Protein AF-A0A6P1HL85-F1 (afdb_monomer_lite)

Radius of gyration: 13.1 Å; chains: 1; bounding box: 31×24×33 Å

Structure (mmCIF, N/CA/C/O backbone):
data_AF-A0A6P1HL85-F1
#
_entry.id   AF-A0A6P1HL85-F1
#
loop_
_atom_site.group_PDB
_atom_site.id
_atom_site.type_symbol
_atom_site.label_atom_id
_atom_site.label_alt_id
_atom_site.label_comp_id
_atom_site.label_asy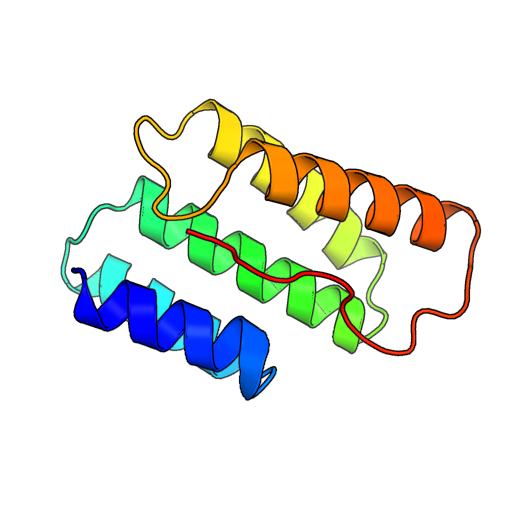m_id
_atom_site.label_entity_id
_atom_site.label_seq_id
_atom_site.pdbx_PDB_ins_code
_atom_site.Cartn_x
_atom_site.Cartn_y
_atom_site.Cartn_z
_atom_site.occupancy
_atom_site.B_iso_or_equiv
_atom_site.auth_seq_id
_atom_site.auth_comp_id
_atom_site.auth_asym_id
_atom_site.auth_atom_id
_atom_site.pdbx_PDB_model_num
ATOM 1 N N . MET A 1 1 ? 7.818 -5.804 -16.885 1.00 70.81 1 MET A N 1
ATOM 2 C CA . MET A 1 1 ? 7.448 -4.781 -15.881 1.00 70.81 1 MET A CA 1
ATOM 3 C C . MET A 1 1 ? 5.950 -4.469 -15.897 1.00 70.81 1 MET A C 1
ATOM 5 O O . MET A 1 1 ? 5.312 -4.744 -14.894 1.00 70.81 1 MET A O 1
ATOM 9 N N . VAL A 1 2 ? 5.369 -4.021 -17.021 1.00 81.12 2 VAL A N 1
ATOM 10 C CA . VAL A 1 2 ? 3.931 -3.660 -17.145 1.00 81.12 2 VAL A CA 1
ATOM 11 C C . VAL A 1 2 ? 2.972 -4.741 -16.617 1.00 81.12 2 VAL A C 1
ATOM 13 O O . VAL A 1 2 ? 2.136 -4.453 -15.770 1.00 81.12 2 VAL A O 1
ATOM 16 N N . VAL A 1 3 ? 3.160 -6.007 -17.011 1.00 89.25 3 VAL A N 1
ATOM 17 C CA . VAL A 1 3 ? 2.318 -7.130 -16.538 1.00 89.25 3 VAL A CA 1
ATOM 18 C C . VAL A 1 3 ? 2.353 -7.293 -15.011 1.00 89.25 3 VAL A C 1
ATOM 20 O O . VAL A 1 3 ? 1.322 -7.532 -14.395 1.00 89.25 3 VAL A O 1
ATOM 23 N N . LYS A 1 4 ? 3.520 -7.123 -14.372 1.00 92.88 4 LYS A N 1
ATOM 24 C CA . LYS A 1 4 ? 3.644 -7.248 -12.907 1.00 92.88 4 LYS A CA 1
ATOM 25 C C . LYS A 1 4 ? 2.916 -6.115 -12.181 1.00 92.88 4 LYS A C 1
ATOM 27 O O . LYS A 1 4 ? 2.315 -6.359 -11.142 1.00 92.88 4 LYS A O 1
ATOM 32 N N . ILE A 1 5 ? 2.949 -4.904 -12.737 1.00 95.50 5 ILE A N 1
ATOM 33 C CA . ILE A 1 5 ? 2.233 -3.747 -12.186 1.00 95.50 5 ILE A CA 1
ATOM 34 C C . ILE A 1 5 ? 0.721 -3.933 -12.302 1.00 95.50 5 ILE A C 1
ATOM 36 O O . ILE A 1 5 ? 0.017 -3.711 -11.320 1.00 95.50 5 ILE A O 1
ATOM 40 N N . GLN A 1 6 ? 0.231 -4.411 -13.449 1.00 96.50 6 GLN A N 1
ATOM 41 C CA . GLN A 1 6 ? -1.190 -4.713 -13.616 1.00 96.50 6 GLN A CA 1
ATOM 42 C C . GLN A 1 6 ? -1.644 -5.810 -12.644 1.00 96.50 6 GLN A C 1
ATOM 44 O O . GLN A 1 6 ? -2.615 -5.622 -11.917 1.00 96.50 6 GLN A O 1
ATOM 49 N N . ASN A 1 7 ? -0.886 -6.906 -12.535 1.00 97.25 7 ASN A N 1
ATOM 50 C CA . ASN A 1 7 ? -1.185 -7.975 -11.580 1.00 97.25 7 ASN A CA 1
ATOM 51 C C . ASN A 1 7 ? -1.187 -7.467 -10.130 1.00 97.25 7 ASN A C 1
ATOM 53 O O . ASN A 1 7 ? -2.050 -7.852 -9.344 1.00 97.25 7 ASN A O 1
ATOM 57 N N . TYR A 1 8 ? -0.245 -6.586 -9.777 1.00 98.12 8 TYR A N 1
ATOM 58 C CA . TYR A 1 8 ? -0.210 -5.950 -8.461 1.00 98.12 8 TYR A CA 1
ATOM 59 C C . TYR A 1 8 ? -1.471 -5.108 -8.226 1.00 98.12 8 TYR A C 1
ATOM 61 O O . TYR A 1 8 ? -2.107 -5.232 -7.181 1.00 98.12 8 TYR A O 1
ATOM 69 N N . LYS A 1 9 ? -1.864 -4.280 -9.202 1.00 97.81 9 LYS A N 1
ATOM 70 C CA . LYS A 1 9 ? -3.080 -3.457 -9.141 1.00 97.81 9 LYS A CA 1
ATOM 71 C C . LYS A 1 9 ? -4.329 -4.321 -8.978 1.00 97.81 9 LYS A C 1
ATOM 73 O O . LYS A 1 9 ? -5.164 -3.994 -8.141 1.00 97.81 9 LYS A O 1
ATOM 78 N N . ASP A 1 10 ? -4.445 -5.425 -9.708 1.00 97.94 10 ASP A N 1
ATOM 79 C CA . ASP A 1 10 ? -5.598 -6.326 -9.627 1.00 97.94 10 ASP A CA 1
ATOM 80 C C . ASP A 1 10 ? -5.661 -7.056 -8.279 1.00 97.94 10 ASP A C 1
ATOM 82 O O . ASP A 1 10 ? -6.718 -7.095 -7.640 1.00 97.94 10 ASP A O 1
ATOM 86 N N . ALA A 1 11 ? -4.526 -7.564 -7.789 1.00 98.19 11 ALA A N 1
ATOM 87 C CA . ALA A 1 11 ? -4.435 -8.167 -6.462 1.00 98.19 11 ALA A CA 1
ATOM 88 C C . ALA A 1 11 ? -4.802 -7.159 -5.354 1.00 98.19 11 ALA A C 1
ATOM 90 O O . ALA A 1 11 ? -5.568 -7.486 -4.446 1.00 98.19 11 ALA A O 1
ATOM 91 N N . PHE A 1 12 ? -4.344 -5.908 -5.468 1.00 98.25 12 PHE A N 1
ATOM 92 C CA . PHE A 1 12 ? -4.582 -4.858 -4.476 1.00 98.25 12 PHE A CA 1
ATOM 93 C C . PHE A 1 12 ? -6.013 -4.295 -4.519 1.00 98.25 12 PHE A C 1
ATOM 95 O O . PHE A 1 12 ? -6.667 -4.125 -3.488 1.00 98.25 12 PHE A O 1
ATOM 102 N N . ASN A 1 13 ? -6.518 -3.966 -5.708 1.00 97.69 13 ASN A N 1
ATOM 103 C CA . ASN A 1 13 ? -7.79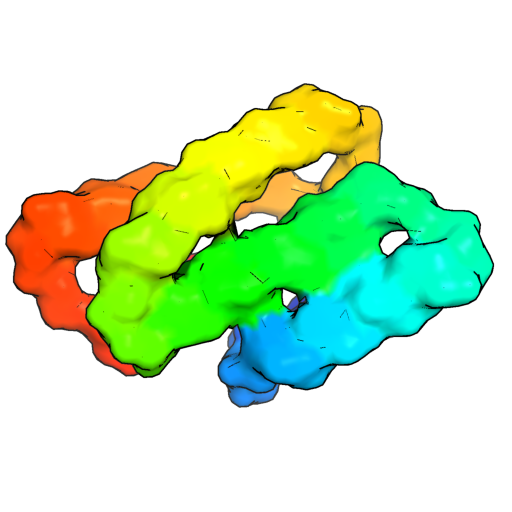3 -3.270 -5.874 1.00 97.69 13 ASN A CA 1
ATOM 104 C C . ASN A 1 13 ? -8.986 -4.217 -5.908 1.00 97.69 13 ASN A C 1
ATOM 106 O O . ASN A 1 13 ? -10.031 -3.864 -5.364 1.00 97.69 13 ASN A O 1
ATOM 110 N N . VAL A 1 14 ? -8.850 -5.362 -6.580 1.00 95.94 14 VAL A N 1
ATOM 111 C CA . VAL A 1 14 ? -9.973 -6.262 -6.871 1.00 95.94 14 VAL A CA 1
ATOM 112 C C . VAL A 1 14 ? -10.006 -7.397 -5.863 1.00 95.94 14 VAL A C 1
ATOM 114 O O . VAL A 1 14 ? -10.996 -7.552 -5.156 1.00 95.94 14 VAL A O 1
ATOM 117 N N . LYS A 1 15 ? -8.916 -8.165 -5.760 1.00 96.81 15 LYS A N 1
ATOM 118 C CA . LYS A 1 15 ? -8.876 -9.342 -4.880 1.00 96.81 15 LYS A CA 1
ATOM 119 C C . LYS A 1 15 ? -8.722 -8.982 -3.405 1.00 96.81 15 LYS A C 1
ATOM 121 O O . LYS A 1 15 ? -9.115 -9.769 -2.552 1.00 96.81 15 LYS A O 1
ATOM 126 N N . LYS A 1 16 ? -8.139 -7.811 -3.118 1.00 96.25 16 LYS A N 1
ATOM 127 C CA . LYS A 1 16 ? -7.728 -7.391 -1.768 1.00 96.25 16 LYS A CA 1
ATOM 128 C C . LYS A 1 16 ? -6.754 -8.394 -1.127 1.00 96.25 16 LYS A C 1
ATOM 130 O O . LYS A 1 16 ? -6.729 -8.550 0.090 1.00 96.25 16 LYS A O 1
ATOM 135 N N . ASP A 1 17 ? -5.936 -9.051 -1.954 1.00 97.69 17 ASP A N 1
ATOM 136 C CA . ASP A 1 17 ? -4.916 -10.008 -1.525 1.00 97.69 17 ASP A CA 1
ATOM 137 C C . ASP A 1 17 ? -3.558 -9.304 -1.402 1.00 97.69 17 ASP A C 1
ATOM 139 O O . ASP A 1 17 ? -2.756 -9.213 -2.339 1.00 97.69 17 ASP A O 1
ATOM 143 N N . TYR A 1 18 ? -3.304 -8.753 -0.217 1.00 97.75 18 TYR A N 1
ATOM 144 C CA . TYR A 1 18 ? -2.072 -8.017 0.064 1.00 97.75 18 TYR A CA 1
ATOM 145 C C . TYR A 1 18 ? -0.853 -8.932 0.230 1.00 97.75 18 TYR A C 1
ATOM 147 O O . TYR A 1 18 ? 0.283 -8.470 0.102 1.00 97.75 18 TYR A O 1
ATOM 155 N N . VAL A 1 19 ? -1.067 -10.229 0.472 1.00 96.56 19 VAL A N 1
ATOM 156 C CA . VAL A 1 19 ? 0.006 -11.227 0.518 1.00 96.56 19 VAL A CA 1
ATOM 157 C C . VAL A 1 19 ? 0.476 -11.543 -0.903 1.00 96.56 19 VAL A C 1
ATOM 159 O O . VAL A 1 19 ? 1.681 -11.527 -1.156 1.00 96.56 19 VAL A O 1
ATOM 162 N N . GLU A 1 20 ? -0.446 -11.727 -1.853 1.00 98.06 20 GLU A N 1
ATOM 163 C CA . GLU A 1 20 ? -0.132 -11.832 -3.286 1.00 98.06 20 GLU A CA 1
ATOM 164 C C . GLU A 1 20 ? 0.608 -10.578 -3.775 1.00 98.06 20 GLU A C 1
ATOM 166 O O . GLU A 1 20 ? 1.653 -10.689 -4.419 1.00 98.06 20 GLU A O 1
ATOM 171 N N . CYS A 1 21 ? 0.154 -9.382 -3.383 1.00 98.38 21 CYS A N 1
ATOM 172 C CA . CYS A 1 21 ? 0.866 -8.133 -3.674 1.00 98.38 21 CYS A CA 1
ATOM 173 C C . CYS A 1 21 ? 2.318 -8.155 -3.160 1.00 98.38 21 CYS A C 1
ATOM 175 O O . CYS A 1 21 ? 3.246 -7.761 -3.877 1.00 98.38 21 CYS A O 1
ATOM 177 N N . HIS A 1 22 ? 2.533 -8.639 -1.931 1.00 96.69 22 HIS A N 1
ATOM 178 C CA . HIS A 1 22 ? 3.870 -8.763 -1.359 1.00 96.69 22 HIS A CA 1
ATOM 179 C C . HIS A 1 22 ? 4.737 -9.742 -2.162 1.00 96.69 22 HIS A C 1
ATOM 181 O O . HIS A 1 22 ? 5.883 -9.416 -2.473 1.00 96.69 22 HIS A O 1
ATOM 187 N N . HIS A 1 23 ? 4.198 -10.896 -2.567 1.00 97.31 23 HIS A N 1
ATOM 188 C CA . HIS A 1 23 ? 4.911 -11.856 -3.415 1.00 97.31 23 HIS A CA 1
ATOM 189 C C . HIS A 1 23 ? 5.311 -11.255 -4.765 1.00 97.31 23 HIS A C 1
ATOM 191 O O . HIS A 1 23 ? 6.480 -11.341 -5.133 1.00 97.31 23 HIS A O 1
ATOM 197 N N . ILE A 1 24 ? 4.405 -10.541 -5.441 1.00 97.38 24 ILE A N 1
ATOM 198 C CA . ILE A 1 24 ? 4.712 -9.854 -6.706 1.00 97.38 24 ILE A CA 1
ATOM 199 C C . ILE A 1 24 ? 5.869 -8.863 -6.515 1.00 97.38 24 ILE A C 1
ATOM 201 O O . ILE A 1 24 ? 6.831 -8.862 -7.285 1.00 97.38 24 ILE A O 1
ATOM 205 N N . SER A 1 25 ? 5.815 -8.040 -5.464 1.00 96.31 25 SER A N 1
ATOM 206 C CA . SER A 1 25 ? 6.872 -7.063 -5.171 1.00 96.31 25 SER A CA 1
ATOM 207 C C . SER A 1 25 ? 8.211 -7.717 -4.791 1.00 96.31 25 SER A C 1
ATOM 209 O O . SER A 1 25 ? 9.276 -7.225 -5.167 1.00 96.31 25 SER A O 1
ATOM 211 N N . ARG A 1 26 ? 8.183 -8.866 -4.105 1.00 94.56 26 ARG A N 1
ATOM 212 C CA . ARG A 1 26 ? 9.376 -9.663 -3.795 1.00 94.56 26 ARG A CA 1
ATOM 213 C C . ARG A 1 26 ? 9.988 -10.253 -5.060 1.00 94.56 26 ARG A C 1
ATOM 215 O O . ARG A 1 26 ? 11.201 -10.174 -5.234 1.00 94.56 26 ARG A O 1
ATOM 222 N N . ASP A 1 27 ? 9.170 -10.784 -5.959 1.00 95.38 27 ASP A N 1
ATOM 223 C CA . ASP A 1 27 ? 9.635 -11.322 -7.235 1.00 95.38 27 ASP A CA 1
ATOM 224 C C . ASP A 1 27 ? 10.238 -10.228 -8.115 1.00 95.38 27 ASP A C 1
ATOM 226 O O . ASP A 1 27 ? 11.201 -10.478 -8.837 1.00 95.38 27 ASP A O 1
ATOM 230 N N . MET A 1 28 ? 9.718 -8.999 -8.059 1.00 94.69 28 MET A N 1
ATOM 231 C CA . MET A 1 28 ? 10.364 -7.850 -8.703 1.00 94.69 28 MET A CA 1
ATOM 232 C C . MET A 1 28 ? 11.781 -7.621 -8.155 1.00 94.69 28 MET A C 1
ATOM 234 O O . MET A 1 28 ? 12.722 -7.503 -8.938 1.00 94.69 28 MET A O 1
ATOM 238 N N . LEU A 1 29 ? 11.958 -7.638 -6.827 1.00 91.56 29 LEU A N 1
ATOM 239 C CA . LEU A 1 29 ? 13.280 -7.487 -6.203 1.00 91.56 29 LEU A CA 1
ATOM 240 C C . LEU A 1 29 ? 14.254 -8.598 -6.605 1.00 91.56 29 LEU A C 1
ATOM 242 O O . LEU A 1 29 ? 15.402 -8.307 -6.933 1.00 91.56 29 LEU A O 1
ATOM 246 N N . LEU A 1 30 ? 13.805 -9.855 -6.584 1.00 92.19 30 LEU A N 1
ATOM 247 C CA . LEU A 1 30 ? 14.649 -11.012 -6.901 1.00 92.19 30 LEU A CA 1
ATOM 248 C C . LEU A 1 30 ? 15.095 -11.035 -8.367 1.00 92.19 30 LEU A C 1
ATOM 250 O O . LEU A 1 30 ? 16.193 -11.496 -8.659 1.00 92.19 30 LEU A O 1
ATOM 254 N N . ASN A 1 31 ? 14.270 -10.511 -9.274 1.00 91.44 31 ASN A N 1
ATOM 255 C CA . ASN A 1 31 ? 14.573 -10.463 -10.705 1.00 91.44 31 ASN A CA 1
ATOM 256 C C . ASN A 1 31 ? 15.377 -9.221 -11.126 1.00 91.44 31 ASN A C 1
ATOM 258 O O . ASN A 1 31 ? 15.606 -9.026 -12.316 1.00 91.44 31 ASN A O 1
ATOM 262 N N . GLY A 1 32 ? 15.791 -8.372 -10.179 1.00 84.88 32 GLY A N 1
ATOM 263 C CA . GLY A 1 32 ? 16.540 -7.153 -10.488 1.00 84.88 32 GLY A CA 1
ATOM 264 C C . GLY A 1 32 ? 15.717 -6.078 -11.207 1.00 84.88 32 GLY A C 1
ATOM 265 O O . GLY A 1 32 ? 16.300 -5.205 -11.847 1.00 84.88 32 GLY A O 1
ATOM 266 N N . ASP A 1 33 ? 14.381 -6.115 -11.098 1.00 85.12 33 ASP A N 1
ATOM 267 C CA . ASP A 1 33 ? 13.529 -4.999 -11.525 1.00 85.12 33 ASP A CA 1
ATOM 268 C C . ASP A 1 33 ? 13.849 -3.740 -10.679 1.00 85.12 33 ASP A C 1
ATOM 270 O O . ASP A 1 33 ? 14.622 -3.793 -9.718 1.00 85.12 33 ASP A O 1
ATOM 274 N N . ASN A 1 34 ? 13.237 -2.591 -11.001 1.00 91.00 34 ASN A N 1
ATOM 275 C CA . ASN A 1 34 ? 13.425 -1.339 -10.256 1.00 91.00 34 ASN A CA 1
ATOM 276 C C . ASN A 1 34 ? 13.238 -1.556 -8.736 1.00 91.00 34 ASN A C 1
ATOM 278 O O . ASN A 1 34 ? 12.117 -1.702 -8.239 1.00 91.00 34 ASN A O 1
ATOM 282 N N . GLN A 1 35 ? 14.355 -1.579 -7.999 1.00 92.62 35 GLN A N 1
ATOM 283 C CA . GLN A 1 35 ? 14.369 -1.953 -6.585 1.00 92.62 35 GLN A CA 1
ATOM 284 C C . GLN A 1 35 ? 13.635 -0.944 -5.707 1.00 92.62 35 GLN A C 1
ATOM 286 O O . GLN A 1 35 ? 13.027 -1.339 -4.710 1.00 92.62 35 GLN A O 1
ATOM 291 N N . ALA A 1 36 ? 13.712 0.345 -6.046 1.00 94.62 36 ALA A N 1
ATOM 292 C CA . ALA A 1 36 ? 13.021 1.395 -5.312 1.00 94.62 36 ALA A CA 1
ATOM 293 C C . ALA A 1 36 ? 11.509 1.191 -5.438 1.00 94.62 36 ALA A C 1
ATOM 295 O O . ALA A 1 36 ? 10.829 1.041 -4.425 1.00 94.62 36 ALA A O 1
ATOM 296 N N . LEU A 1 37 ? 11.015 1.020 -6.669 1.00 95.50 37 LEU A N 1
ATOM 297 C CA . LEU A 1 37 ? 9.608 0.727 -6.935 1.00 95.50 37 LEU A CA 1
ATOM 298 C C . LEU A 1 37 ? 9.146 -0.541 -6.207 1.00 95.50 37 LEU A C 1
ATOM 300 O O . LEU A 1 37 ? 8.132 -0.525 -5.514 1.00 95.50 37 LEU A O 1
ATOM 304 N N . ALA A 1 38 ? 9.903 -1.631 -6.311 1.00 95.62 38 ALA A N 1
ATOM 305 C CA . ALA A 1 38 ? 9.537 -2.891 -5.680 1.00 95.62 38 ALA A CA 1
ATOM 306 C C . ALA A 1 38 ? 9.486 -2.785 -4.140 1.00 95.62 38 ALA A C 1
ATOM 308 O O . ALA A 1 38 ? 8.557 -3.299 -3.518 1.00 95.62 38 ALA A O 1
ATOM 309 N N . LYS A 1 39 ? 10.416 -2.050 -3.510 1.00 96.19 39 LYS A N 1
ATOM 310 C CA . LYS A 1 39 ? 10.379 -1.754 -2.062 1.00 96.19 39 LYS A CA 1
ATOM 311 C C . LYS A 1 39 ? 9.185 -0.878 -1.673 1.00 96.19 39 LYS A C 1
ATOM 313 O O . LYS A 1 39 ? 8.630 -1.080 -0.588 1.00 96.19 39 LYS A O 1
ATOM 318 N N . THR A 1 40 ? 8.805 0.076 -2.519 1.00 97.44 40 THR A N 1
ATOM 319 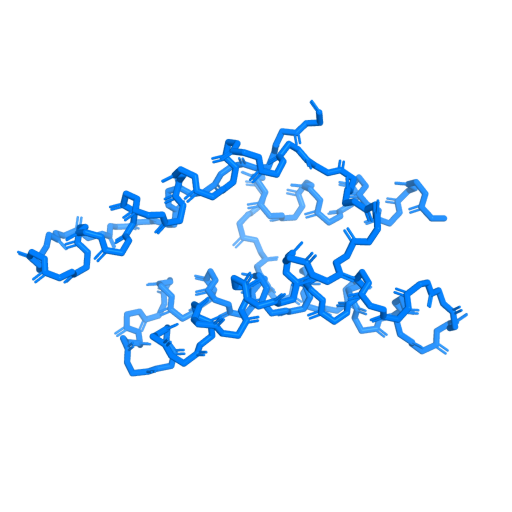C CA . THR A 1 40 ? 7.636 0.942 -2.307 1.00 97.44 40 THR A CA 1
ATOM 320 C C . THR A 1 40 ? 6.346 0.128 -2.371 1.00 97.44 40 THR A C 1
ATOM 322 O O . THR A 1 40 ? 5.550 0.167 -1.435 1.00 97.44 40 THR A O 1
ATOM 325 N N . LEU A 1 41 ? 6.178 -0.710 -3.400 1.00 97.50 41 LEU A N 1
ATOM 326 C CA . LEU A 1 41 ? 5.031 -1.617 -3.540 1.00 97.50 41 LEU A CA 1
ATOM 327 C C . LEU A 1 41 ? 4.955 -2.638 -2.388 1.00 97.50 41 LEU A C 1
ATOM 329 O O . LEU A 1 41 ? 3.889 -2.868 -1.817 1.00 97.50 41 LEU A O 1
ATOM 333 N N . ALA A 1 42 ? 6.089 -3.196 -1.960 1.00 97.69 42 ALA A N 1
ATOM 334 C CA . ALA A 1 42 ? 6.136 -4.087 -0.798 1.00 97.69 42 ALA A CA 1
ATOM 335 C C . ALA A 1 42 ? 5.674 -3.390 0.493 1.00 97.69 42 ALA A C 1
ATOM 337 O O . ALA A 1 42 ? 5.008 -3.995 1.332 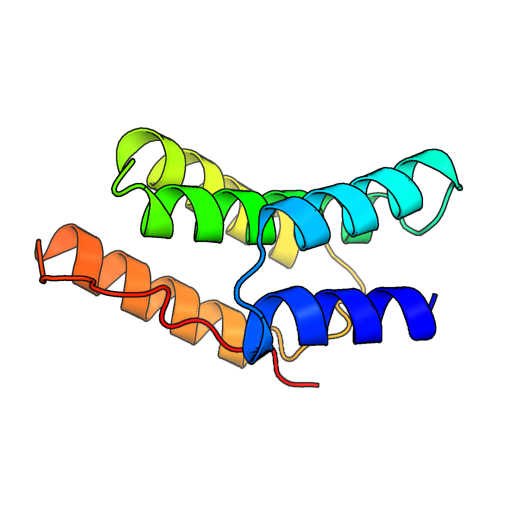1.00 97.69 42 ALA A O 1
ATOM 338 N N . THR A 1 43 ? 6.028 -2.113 0.665 1.00 98.25 43 THR A N 1
ATOM 339 C CA . THR A 1 43 ? 5.648 -1.326 1.846 1.00 98.25 43 THR A CA 1
ATOM 340 C C . THR A 1 43 ? 4.169 -0.944 1.798 1.00 98.25 43 THR A C 1
ATOM 342 O O . THR A 1 43 ? 3.492 -1.041 2.818 1.00 98.25 43 THR A O 1
ATOM 345 N N . LEU A 1 44 ? 3.650 -0.584 0.621 1.00 98.38 44 LEU A N 1
ATOM 346 C CA . LEU A 1 44 ? 2.236 -0.276 0.397 1.00 98.38 44 LEU A CA 1
ATOM 347 C C . LEU A 1 44 ? 1.326 -1.478 0.699 1.00 98.38 44 LEU A C 1
ATOM 349 O O . LEU A 1 44 ? 0.367 -1.348 1.457 1.00 98.38 44 LEU A O 1
ATOM 353 N N . SER A 1 45 ? 1.639 -2.655 0.154 1.00 98.31 45 SER A N 1
ATOM 354 C CA . SER A 1 45 ? 0.888 -3.887 0.442 1.00 98.31 45 SER A CA 1
ATOM 355 C C . SER A 1 45 ? 0.980 -4.291 1.914 1.00 98.31 45 SER A C 1
ATOM 357 O O . SER A 1 45 ? -0.036 -4.603 2.531 1.00 98.31 45 SER A O 1
ATOM 359 N N . ALA A 1 46 ? 2.165 -4.197 2.524 1.00 98.19 46 ALA A N 1
ATOM 360 C CA . ALA A 1 46 ? 2.321 -4.454 3.952 1.00 98.19 46 ALA A CA 1
ATOM 361 C C . ALA A 1 46 ? 1.507 -3.478 4.819 1.00 98.19 46 ALA A C 1
ATOM 363 O O . ALA A 1 46 ? 0.962 -3.892 5.840 1.00 98.19 46 ALA A O 1
ATOM 364 N N . LEU A 1 47 ? 1.417 -2.201 4.429 1.00 98.31 47 LEU A N 1
ATOM 365 C CA . LEU A 1 47 ? 0.609 -1.192 5.116 1.00 98.31 47 LEU A CA 1
ATOM 366 C C . LEU A 1 47 ? -0.875 -1.550 5.054 1.00 98.31 47 LEU A C 1
ATOM 368 O O . LEU A 1 47 ? -1.526 -1.585 6.097 1.00 98.31 47 LEU A O 1
ATOM 372 N N . ALA A 1 48 ? -1.385 -1.867 3.862 1.00 97.88 48 ALA A N 1
ATOM 373 C CA . ALA A 1 48 ? -2.764 -2.306 3.666 1.00 97.88 48 ALA A CA 1
ATOM 374 C C . ALA A 1 48 ? -3.086 -3.555 4.506 1.00 97.88 48 ALA A C 1
ATOM 376 O O . ALA A 1 48 ? -4.124 -3.624 5.160 1.00 97.88 48 ALA A O 1
ATOM 377 N N . GLU A 1 49 ? -2.148 -4.496 4.591 1.00 97.31 49 GLU A N 1
ATOM 378 C CA . GLU A 1 49 ? -2.288 -5.688 5.422 1.00 97.31 49 GLU A CA 1
ATOM 379 C C . GLU A 1 49 ? -2.330 -5.376 6.929 1.00 97.31 49 GLU A C 1
ATOM 381 O O . GLU A 1 49 ? -3.059 -6.031 7.675 1.00 97.31 49 GLU A O 1
ATOM 386 N N . GLN A 1 50 ? -1.584 -4.371 7.412 1.00 96.81 50 GLN A N 1
ATOM 387 C CA . GLN A 1 50 ? -1.703 -3.944 8.814 1.00 96.81 50 GLN A CA 1
ATOM 388 C C . GLN A 1 50 ? -3.084 -3.361 9.109 1.00 96.81 50 GLN A C 1
ATOM 390 O O . GLN A 1 50 ? -3.615 -3.620 10.185 1.00 96.81 50 GLN A O 1
ATOM 395 N N . VAL A 1 51 ? -3.660 -2.607 8.169 1.00 96.12 51 VAL A N 1
ATOM 396 C CA . VAL A 1 51 ? -5.017 -2.055 8.299 1.00 96.12 51 VAL A CA 1
ATOM 397 C C . VAL A 1 51 ? -6.038 -3.186 8.348 1.00 96.12 51 VAL A C 1
ATOM 399 O O . VAL A 1 51 ? -6.849 -3.228 9.263 1.00 96.12 51 VAL A O 1
ATOM 402 N N . ASN A 1 52 ? -5.931 -4.153 7.432 1.00 94.25 52 ASN A N 1
ATOM 403 C CA . ASN A 1 52 ? -6.809 -5.325 7.368 1.00 94.25 52 ASN A CA 1
ATOM 404 C C . ASN A 1 52 ? -6.771 -6.186 8.647 1.00 94.25 52 ASN A C 1
ATOM 406 O O . ASN A 1 52 ? -7.738 -6.858 8.985 1.00 94.25 52 ASN A O 1
ATOM 410 N N . LYS A 1 53 ? -5.641 -6.172 9.362 1.00 94.12 53 LYS A N 1
ATOM 411 C CA . LYS A 1 53 ? -5.432 -6.902 10.623 1.00 94.12 53 LYS A CA 1
ATOM 412 C C . LYS A 1 53 ? -5.602 -6.040 11.876 1.00 94.12 53 LYS A C 1
ATOM 414 O O . LYS A 1 53 ? -5.269 -6.512 12.962 1.00 94.12 53 LYS A O 1
ATOM 419 N N . GLU A 1 54 ? -6.016 -4.784 11.728 1.00 94.38 54 GLU A N 1
ATOM 420 C CA . GLU A 1 54 ? -6.159 -3.805 12.816 1.00 94.38 54 GLU A CA 1
ATOM 421 C C . GLU A 1 54 ? -4.877 -3.593 13.653 1.00 94.38 54 GLU A C 1
ATOM 423 O O . GLU A 1 54 ? -4.889 -3.311 14.853 1.00 94.38 54 GLU A O 1
ATOM 428 N N . ARG A 1 55 ? -3.707 -3.729 13.019 1.00 95.56 55 ARG A N 1
ATOM 429 C CA . ARG A 1 55 ? -2.392 -3.622 13.668 1.00 95.56 55 ARG A CA 1
ATOM 430 C C . ARG A 1 55 ? -1.829 -2.211 13.553 1.00 95.56 55 ARG A C 1
ATOM 432 O O . ARG A 1 55 ? -0.891 -1.940 12.800 1.00 95.56 55 ARG A O 1
ATOM 439 N N . TRP A 1 56 ? -2.359 -1.302 14.364 1.00 94.56 56 TRP A N 1
ATOM 440 C CA . TRP A 1 56 ? -2.079 0.133 14.239 1.00 94.56 56 TRP A CA 1
ATOM 441 C C . TRP A 1 56 ? -0.616 0.521 14.471 1.00 94.56 56 TRP A C 1
ATOM 443 O O . TRP A 1 56 ? -0.095 1.385 13.774 1.00 94.56 56 TRP A O 1
ATOM 453 N N . SER A 1 57 ? 0.100 -0.127 15.394 1.00 94.50 57 SER A N 1
ATOM 454 C CA . SER A 1 57 ? 1.534 0.156 15.592 1.00 94.50 57 SER A CA 1
ATOM 455 C C . SER A 1 57 ? 2.354 -0.141 14.325 1.00 94.50 57 SER A C 1
ATOM 457 O O . SER A 1 57 ? 3.173 0.678 13.898 1.00 94.50 57 SER A O 1
ATOM 459 N N . GLY A 1 58 ? 2.075 -1.278 13.677 1.00 96.25 58 GLY A N 1
ATOM 460 C CA . GLY A 1 58 ? 2.692 -1.654 12.407 1.00 96.25 58 GLY A CA 1
ATOM 461 C C . GLY A 1 58 ? 2.319 -0.688 11.284 1.00 96.25 58 GLY A C 1
ATOM 462 O O . GLY A 1 58 ? 3.199 -0.251 10.542 1.00 96.25 58 GLY A O 1
ATOM 463 N N . TYR A 1 59 ? 1.041 -0.306 11.207 1.00 97.25 59 TYR A N 1
ATOM 464 C CA . TYR A 1 59 ? 0.544 0.684 10.252 1.00 97.25 59 TYR A CA 1
ATOM 465 C C . TYR A 1 59 ? 1.333 1.999 10.325 1.00 97.25 59 TYR A C 1
ATOM 467 O O . TYR A 1 59 ? 1.916 2.405 9.325 1.00 97.25 59 TYR A O 1
ATOM 475 N N . HIS A 1 60 ? 1.442 2.628 11.503 1.00 97.00 60 HIS A N 1
ATOM 476 C CA . HIS A 1 60 ? 2.083 3.946 11.632 1.00 97.00 60 HIS A CA 1
ATOM 477 C C . HIS A 1 60 ? 3.560 3.931 11.213 1.00 97.00 60 HIS A C 1
ATOM 479 O O . HIS A 1 60 ? 4.061 4.898 10.634 1.00 97.00 60 HIS A O 1
ATOM 485 N N . LYS A 1 61 ? 4.273 2.830 11.490 1.00 97.50 61 LYS A N 1
ATOM 486 C CA . LYS A 1 61 ? 5.660 2.650 11.045 1.00 97.50 61 LYS A CA 1
ATOM 487 C C . LYS A 1 61 ? 5.747 2.582 9.519 1.00 97.50 61 LYS A C 1
ATOM 489 O O . LYS A 1 61 ? 6.616 3.219 8.927 1.00 97.50 61 LYS A O 1
ATOM 494 N N . LEU A 1 62 ? 4.870 1.800 8.892 1.00 98.31 62 LEU A N 1
ATOM 495 C CA . LEU A 1 62 ? 4.855 1.625 7.440 1.00 98.31 62 LEU A CA 1
ATOM 496 C C . LEU A 1 62 ? 4.361 2.876 6.716 1.00 98.31 62 LEU A C 1
ATOM 498 O O . LEU A 1 62 ? 4.903 3.193 5.667 1.00 98.31 62 LEU A O 1
ATOM 502 N N . TYR A 1 63 ? 3.413 3.616 7.292 1.00 98.19 63 TYR A N 1
ATOM 503 C CA . TYR A 1 63 ? 2.899 4.874 6.750 1.00 98.19 63 TYR A CA 1
ATOM 504 C C . TYR A 1 63 ? 4.017 5.898 6.552 1.00 98.19 63 TYR A C 1
ATOM 506 O O . TYR A 1 63 ? 4.233 6.372 5.440 1.00 98.19 63 TYR A O 1
ATOM 514 N N . LYS A 1 64 ? 4.801 6.170 7.605 1.00 97.25 64 LYS A N 1
ATOM 515 C CA . LYS A 1 64 ? 5.939 7.102 7.525 1.00 97.25 64 LYS A CA 1
ATOM 516 C C . LYS A 1 64 ? 6.946 6.670 6.460 1.00 97.25 64 LYS A C 1
ATOM 518 O O . LYS A 1 64 ? 7.313 7.465 5.601 1.00 97.25 64 LYS A O 1
ATOM 523 N N . LYS A 1 65 ? 7.313 5.385 6.477 1.00 98.00 65 LYS A N 1
ATOM 524 C CA . LYS A 1 65 ? 8.247 4.803 5.511 1.00 98.00 65 LYS A CA 1
ATOM 525 C C . LYS A 1 65 ? 7.735 4.909 4.071 1.00 98.00 65 LYS A C 1
ATOM 527 O O . LYS A 1 65 ? 8.510 5.222 3.176 1.00 98.00 65 LYS A O 1
ATOM 532 N N . LEU A 1 66 ? 6.450 4.646 3.840 1.00 98.00 66 LEU A N 1
ATOM 533 C CA . LEU A 1 66 ? 5.848 4.723 2.512 1.00 98.00 66 LEU A CA 1
ATOM 534 C C . LEU A 1 66 ? 5.871 6.159 1.982 1.00 98.00 66 LEU A C 1
ATOM 536 O O . LEU A 1 66 ? 6.212 6.373 0.824 1.00 98.00 66 LEU A O 1
ATOM 540 N N . LEU A 1 67 ? 5.559 7.148 2.825 1.00 97.00 67 LEU A N 1
ATOM 541 C CA . LEU A 1 67 ? 5.598 8.555 2.424 1.00 97.00 67 LEU A CA 1
ATOM 542 C C . LEU A 1 67 ? 7.002 9.029 2.039 1.00 97.00 67 LEU A C 1
ATOM 544 O O . LEU A 1 67 ? 7.119 9.828 1.110 1.00 97.00 67 LEU A O 1
ATOM 548 N N . GLU A 1 68 ? 8.035 8.562 2.743 1.00 96.62 68 GLU A N 1
ATOM 549 C CA . GLU A 1 68 ? 9.443 8.806 2.399 1.00 96.62 68 GLU A CA 1
ATOM 550 C C . GLU A 1 68 ? 9.788 8.154 1.057 1.00 96.62 68 GLU A C 1
ATOM 552 O O . GLU A 1 68 ? 10.173 8.845 0.121 1.00 96.62 68 GLU A O 1
ATOM 557 N N . GLN A 1 69 ? 9.516 6.855 0.910 1.00 96.19 69 GLN A N 1
ATOM 558 C CA . GLN A 1 69 ? 9.784 6.116 -0.327 1.00 96.19 69 GLN A CA 1
ATOM 559 C C . GLN A 1 69 ? 9.093 6.709 -1.554 1.00 96.19 69 GLN A C 1
ATOM 561 O O . GLN A 1 69 ? 9.664 6.703 -2.636 1.00 96.19 69 GLN A O 1
ATOM 566 N N . LEU A 1 70 ? 7.868 7.211 -1.397 1.00 95.62 70 LEU A N 1
ATOM 567 C CA . LEU A 1 70 ? 7.150 7.881 -2.472 1.00 95.62 70 LEU A CA 1
ATOM 568 C C . LEU A 1 70 ? 7.854 9.182 -2.890 1.00 95.62 70 LEU A C 1
ATOM 570 O O . LEU A 1 70 ? 7.862 9.495 -4.071 1.00 95.62 70 LEU A O 1
ATOM 574 N N . LYS A 1 71 ? 8.435 9.958 -1.963 1.00 92.25 71 LYS A N 1
ATOM 575 C CA . LYS A 1 71 ? 9.142 11.208 -2.315 1.00 92.25 71 LYS A CA 1
ATOM 576 C C . LYS A 1 71 ? 10.398 10.952 -3.145 1.00 92.25 71 LYS A C 1
ATOM 578 O O . LYS A 1 71 ? 10.686 11.737 -4.035 1.00 92.25 71 LYS A O 1
ATOM 583 N N . ASP A 1 72 ? 11.096 9.863 -2.848 1.00 89.19 72 ASP A N 1
ATOM 584 C CA . ASP A 1 72 ? 12.386 9.534 -3.462 1.00 89.19 72 ASP A CA 1
ATOM 585 C C . ASP A 1 72 ? 12.246 8.705 -4.751 1.00 89.19 72 ASP A C 1
ATOM 587 O O . ASP A 1 72 ? 13.244 8.254 -5.313 1.00 89.19 72 ASP A O 1
ATOM 591 N N . LEU A 1 73 ? 11.016 8.430 -5.198 1.00 91.12 73 LEU A N 1
ATOM 592 C CA . LEU A 1 73 ? 10.766 7.580 -6.352 1.00 91.12 73 LEU A CA 1
ATOM 593 C C . LEU A 1 73 ? 10.559 8.423 -7.613 1.00 91.12 73 LEU A C 1
ATOM 595 O O . LEU A 1 73 ? 9.514 9.044 -7.774 1.00 91.12 73 LEU A O 1
ATOM 599 N N . ASP A 1 74 ? 11.524 8.363 -8.534 1.00 84.69 74 ASP A N 1
ATOM 600 C CA . ASP A 1 74 ? 11.506 9.127 -9.794 1.00 84.69 74 ASP A CA 1
ATOM 601 C C . ASP A 1 74 ? 10.274 8.850 -10.668 1.00 84.69 74 ASP A C 1
ATOM 603 O O . ASP A 1 74 ? 9.814 9.708 -11.418 1.00 84.69 74 ASP A O 1
ATOM 607 N N . SER A 1 75 ? 9.752 7.622 -10.612 1.00 87.38 75 SER A N 1
ATOM 608 C CA . SER A 1 75 ? 8.575 7.213 -11.370 1.00 87.38 75 SER A CA 1
ATOM 609 C C . SER A 1 75 ? 7.795 6.149 -10.607 1.00 87.38 75 SER A C 1
ATOM 611 O O . SER A 1 75 ? 8.301 5.058 -10.317 1.00 87.38 75 SER A O 1
ATOM 613 N N . PHE A 1 76 ? 6.546 6.477 -10.286 1.00 92.69 76 PHE A N 1
ATOM 614 C CA . PHE A 1 76 ? 5.570 5.564 -9.708 1.00 92.69 76 PHE A CA 1
ATOM 615 C C . PHE A 1 76 ? 4.493 5.270 -10.760 1.00 92.69 76 PHE A C 1
ATOM 617 O O . PHE A 1 76 ? 4.018 6.203 -11.399 1.00 92.69 76 PHE A O 1
ATOM 624 N N . PRO A 1 77 ? 4.099 4.002 -10.977 1.00 93.94 77 PRO A N 1
ATOM 625 C CA . PRO A 1 77 ? 3.173 3.645 -12.051 1.00 93.94 77 PRO A CA 1
ATOM 626 C C . PRO A 1 77 ? 1.699 3.933 -11.722 1.00 93.94 77 PRO A C 1
ATOM 628 O O . PRO A 1 77 ? 0.820 3.479 -12.447 1.00 93.94 77 PRO A O 1
ATOM 631 N N . PHE A 1 78 ? 1.429 4.608 -10.607 1.00 96.06 78 PHE A N 1
ATOM 632 C CA . PHE A 1 78 ? 0.089 4.964 -10.166 1.00 96.06 78 PHE A CA 1
ATOM 633 C C . PHE A 1 78 ? 0.044 6.450 -9.827 1.00 96.06 78 PHE A C 1
ATOM 635 O O . PHE A 1 78 ? 1.080 7.033 -9.495 1.00 96.06 78 PHE A O 1
ATOM 642 N N . ASP A 1 79 ? -1.155 7.024 -9.836 1.00 96.25 79 ASP A N 1
ATOM 643 C CA . ASP A 1 79 ? -1.393 8.402 -9.419 1.00 96.25 79 ASP A CA 1
ATOM 644 C C . ASP A 1 79 ? -0.913 8.608 -7.973 1.00 96.25 79 ASP A C 1
ATOM 646 O O . ASP A 1 79 ? -1.466 8.084 -6.998 1.00 96.25 79 ASP A O 1
ATOM 650 N N . GLN A 1 80 ? 0.195 9.333 -7.851 1.00 94.56 80 GLN A N 1
ATOM 651 C CA . GLN A 1 80 ? 0.882 9.527 -6.590 1.00 94.56 80 GLN A CA 1
ATOM 652 C C . GLN A 1 80 ? 0.178 10.556 -5.703 1.00 94.56 80 GLN A C 1
ATOM 654 O O . GLN A 1 80 ? 0.238 10.429 -4.477 1.00 94.56 80 GLN A O 1
ATOM 659 N N . GLU A 1 81 ? -0.454 11.569 -6.294 1.00 94.12 81 GLU A N 1
ATOM 660 C CA . GLU A 1 81 ? -1.172 12.603 -5.548 1.00 94.12 81 GLU A CA 1
ATOM 661 C C . GLU A 1 81 ? -2.440 12.000 -4.945 1.00 94.12 81 GLU A C 1
ATOM 663 O O . GLU A 1 81 ? -2.604 12.035 -3.724 1.00 94.12 81 GLU A O 1
ATOM 668 N N . ASP A 1 82 ? -3.230 11.294 -5.757 1.00 97.00 82 ASP A N 1
ATOM 669 C CA . ASP A 1 82 ? -4.424 10.571 -5.307 1.00 97.00 82 ASP A CA 1
ATOM 670 C C . ASP A 1 82 ? -4.086 9.530 -4.226 1.00 97.00 82 ASP A C 1
ATOM 672 O O . ASP A 1 82 ? -4.788 9.411 -3.219 1.00 97.00 82 ASP A O 1
ATOM 676 N N . LEU A 1 83 ? -2.974 8.796 -4.366 1.00 97.44 83 LEU A N 1
ATOM 677 C CA . LEU A 1 83 ? -2.536 7.862 -3.324 1.00 97.44 83 LEU A CA 1
ATOM 678 C C . LEU A 1 83 ? -2.167 8.585 -2.018 1.00 97.44 83 LEU A C 1
ATOM 680 O O . LEU A 1 83 ? -2.480 8.086 -0.935 1.00 97.44 83 LEU A O 1
ATOM 684 N N . ARG A 1 84 ? -1.489 9.738 -2.086 1.00 96.25 84 ARG A N 1
ATOM 685 C CA . ARG A 1 84 ? -1.117 10.518 -0.893 1.00 96.25 84 ARG A CA 1
ATOM 686 C C . ARG A 1 84 ? -2.348 11.059 -0.171 1.00 96.25 84 ARG A C 1
ATOM 688 O O . ARG A 1 84 ? -2.372 11.010 1.059 1.00 96.25 84 ARG A O 1
ATOM 695 N N . GLU A 1 85 ? -3.355 11.519 -0.907 1.00 97.56 85 GLU A N 1
ATOM 696 C CA . GLU A 1 85 ? -4.634 11.962 -0.343 1.00 97.56 85 GLU A CA 1
ATOM 697 C C . GLU A 1 85 ? -5.350 10.810 0.368 1.00 97.56 85 GLU A C 1
ATOM 699 O O . GLU A 1 85 ? -5.641 10.909 1.560 1.00 97.56 85 GLU A O 1
ATOM 704 N N . GLN A 1 86 ? -5.506 9.662 -0.300 1.00 98.12 86 GLN A N 1
ATOM 705 C CA . GLN A 1 86 ? -6.125 8.471 0.295 1.00 98.12 86 GLN A CA 1
ATOM 706 C C . GLN A 1 86 ? -5.395 7.986 1.560 1.00 98.12 86 GLN A C 1
ATOM 708 O O . GLN A 1 86 ? -6.028 7.573 2.535 1.00 98.12 86 GLN A O 1
ATOM 713 N N . LEU A 1 87 ? -4.057 8.031 1.564 1.00 97.75 87 LEU A N 1
ATOM 714 C CA . LEU A 1 87 ? -3.240 7.686 2.730 1.00 97.75 87 LEU A CA 1
ATOM 715 C C . LEU A 1 87 ? -3.446 8.677 3.884 1.00 97.75 87 LEU A C 1
ATOM 717 O O . LEU A 1 87 ? -3.539 8.251 5.035 1.00 97.75 87 LEU A O 1
ATOM 721 N N . SER A 1 88 ? -3.523 9.975 3.587 1.00 97.62 88 SER A N 1
ATOM 722 C CA . SER A 1 88 ? -3.793 11.016 4.582 1.00 97.62 88 SER A CA 1
ATOM 72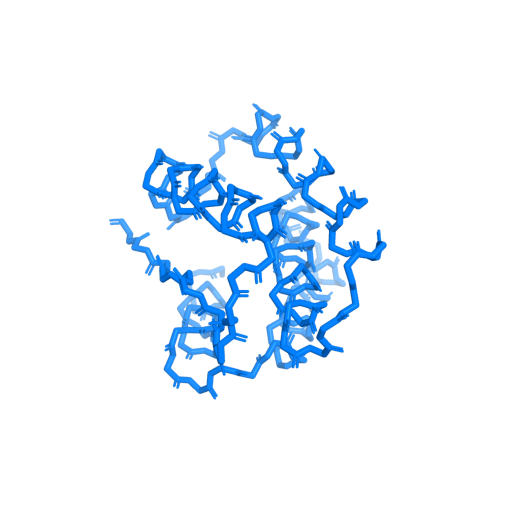3 C C . SER A 1 88 ? -5.178 10.842 5.207 1.00 97.62 88 SER A C 1
ATOM 725 O O . SER A 1 88 ? -5.304 10.841 6.433 1.00 97.62 88 SER A O 1
ATOM 727 N N . ASP A 1 89 ? -6.203 10.617 4.387 1.00 97.44 89 ASP A N 1
ATOM 728 C CA . ASP A 1 89 ? -7.573 10.390 4.851 1.00 97.44 89 ASP A CA 1
ATOM 729 C C . ASP A 1 89 ? -7.670 9.150 5.742 1.00 97.44 89 ASP A C 1
ATOM 731 O O . ASP A 1 89 ? -8.275 9.190 6.815 1.00 97.44 89 ASP A O 1
ATOM 735 N N . LEU A 1 90 ? -7.033 8.048 5.339 1.00 96.81 90 LEU A N 1
ATOM 736 C CA . LEU A 1 90 ? -6.960 6.835 6.151 1.00 96.81 90 LEU A CA 1
ATOM 737 C C . LEU A 1 90 ? -6.273 7.089 7.501 1.00 96.81 90 LEU A C 1
ATOM 739 O O . LEU A 1 90 ? -6.770 6.645 8.537 1.00 96.81 90 LEU A O 1
ATOM 743 N N . ASP A 1 91 ? -5.152 7.811 7.511 1.00 97.06 91 ASP A N 1
ATOM 744 C CA . ASP A 1 91 ? -4.429 8.148 8.740 1.00 97.06 91 ASP A CA 1
ATOM 745 C C . ASP A 1 91 ? -5.287 8.992 9.696 1.00 97.06 91 ASP A C 1
ATOM 747 O O . ASP A 1 91 ? -5.290 8.745 10.905 1.00 97.06 91 ASP A O 1
ATOM 751 N N . GLN A 1 92 ? -6.077 9.934 9.169 1.00 96.56 92 GLN A N 1
ATOM 752 C CA . GLN A 1 92 ? -7.030 10.708 9.971 1.00 96.5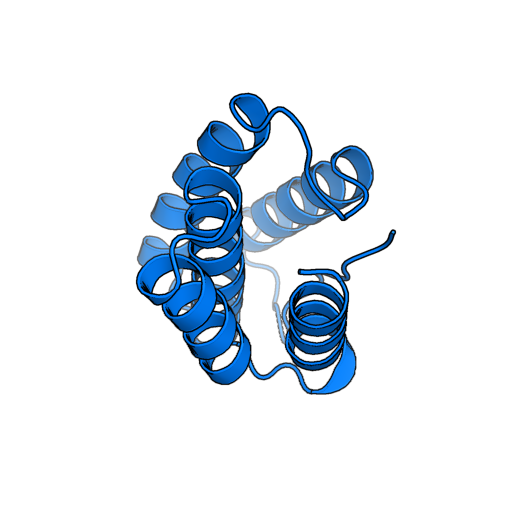6 92 GLN A CA 1
ATOM 753 C C . GLN A 1 92 ? -8.122 9.823 10.576 1.00 96.56 92 GLN A C 1
ATOM 755 O O . GLN A 1 92 ? -8.357 9.903 11.783 1.00 96.56 92 GLN A O 1
ATOM 760 N N . LYS A 1 93 ? -8.723 8.924 9.789 1.00 95.50 93 LYS A N 1
ATOM 761 C CA . LYS A 1 93 ? -9.741 7.976 10.278 1.00 95.50 93 LYS A CA 1
ATOM 762 C C . LYS A 1 93 ? -9.210 7.087 11.403 1.00 95.50 93 LYS A C 1
ATOM 764 O O . LYS A 1 93 ? -9.866 6.919 12.431 1.00 95.50 93 LYS A O 1
ATOM 769 N N . ILE A 1 94 ? -7.986 6.566 11.255 1.00 94.31 94 ILE A N 1
ATOM 770 C CA . ILE A 1 94 ? -7.326 5.742 12.283 1.00 94.31 94 ILE A CA 1
ATOM 771 C C . ILE A 1 94 ? -7.109 6.547 13.569 1.00 94.31 94 ILE A C 1
ATOM 773 O O . ILE A 1 94 ? -7.399 6.059 14.663 1.00 94.31 94 ILE A O 1
ATOM 777 N N . LYS A 1 95 ? -6.638 7.796 13.464 1.00 93.44 95 LYS A N 1
ATOM 778 C CA . LYS A 1 95 ? -6.438 8.686 14.623 1.00 93.44 95 LYS A CA 1
ATOM 779 C C . LYS A 1 95 ? -7.741 9.026 15.340 1.00 93.44 95 LYS A C 1
ATOM 781 O O . LYS A 1 95 ? -7.752 9.118 16.567 1.00 93.44 95 LYS A O 1
ATOM 786 N N . GLN A 1 96 ? -8.828 9.174 14.589 1.00 94.69 96 GLN A N 1
ATOM 787 C CA . GLN A 1 96 ? -10.174 9.410 15.115 1.00 94.69 96 GLN A CA 1
ATOM 788 C C . GLN A 1 96 ? -10.832 8.137 15.670 1.00 94.69 96 GLN A C 1
ATOM 790 O O . GLN A 1 96 ? -11.912 8.217 16.253 1.00 94.69 96 GLN A O 1
ATOM 795 N N . LYS A 1 97 ? -10.160 6.979 15.566 1.00 90.44 97 LYS A N 1
ATOM 796 C CA . LYS A 1 97 ? -10.670 5.661 15.976 1.00 90.44 97 LYS A CA 1
ATOM 797 C C . LYS A 1 97 ? -11.989 5.309 15.284 1.00 90.44 97 LYS A C 1
ATOM 799 O O . LYS A 1 97 ? -12.853 4.666 15.880 1.00 90.44 97 LYS A O 1
ATOM 804 N N . GLU A 1 98 ? -12.145 5.744 14.037 1.00 91.31 98 GLU A N 1
ATOM 805 C CA . GLU A 1 98 ? -13.271 5.328 13.212 1.00 91.31 98 GLU A CA 1
ATOM 806 C C . GLU A 1 98 ? -13.221 3.818 12.956 1.00 91.31 98 GLU A C 1
ATOM 808 O O . GLU A 1 98 ? -12.152 3.203 12.910 1.00 91.31 98 GLU A O 1
ATOM 813 N N . ASN A 1 99 ? -14.393 3.214 12.769 1.00 87.38 99 ASN A N 1
ATOM 814 C CA . ASN A 1 99 ? -14.488 1.804 12.426 1.00 87.38 99 ASN A CA 1
ATOM 815 C C . ASN A 1 99 ? -14.085 1.591 10.957 1.00 87.38 99 ASN A C 1
ATOM 817 O O . ASN A 1 99 ? -14.851 1.907 10.044 1.00 87.38 99 ASN A O 1
ATOM 821 N N . ILE A 1 100 ? -12.883 1.061 10.727 1.00 89.12 100 ILE A N 1
ATOM 822 C CA . ILE A 1 100 ? -12.339 0.807 9.389 1.00 89.12 100 ILE A CA 1
ATOM 823 C C . ILE A 1 100 ? -12.535 -0.669 9.064 1.00 89.12 100 ILE A C 1
ATOM 825 O O . ILE A 1 100 ? -11.727 -1.517 9.423 1.00 89.12 100 ILE A O 1
ATOM 829 N N . THR A 1 101 ? -13.619 -0.973 8.357 1.00 79.38 101 THR A N 1
ATOM 830 C CA . THR A 1 101 ? -13.998 -2.354 8.019 1.00 79.38 101 THR A CA 1
ATOM 831 C C . THR A 1 101 ? -13.242 -2.923 6.818 1.00 79.38 101 THR A C 1
ATOM 833 O O . THR A 1 101 ? -13.311 -4.118 6.548 1.00 79.38 101 THR A O 1
ATOM 836 N N . SER A 1 102 ? -12.557 -2.072 6.050 1.00 86.31 102 SER A N 1
ATOM 837 C CA . SER A 1 102 ? -11.751 -2.468 4.894 1.00 86.31 102 SER A CA 1
ATOM 838 C C . SER A 1 102 ? -10.739 -1.379 4.543 1.00 86.31 102 SER A C 1
ATOM 840 O O . SER A 1 102 ? -10.920 -0.217 4.905 1.00 86.31 102 SER A O 1
ATOM 842 N N . VAL A 1 103 ? -9.677 -1.745 3.821 1.00 92.31 103 VAL A N 1
ATOM 843 C CA . VAL A 1 103 ? -8.652 -0.794 3.365 1.00 92.31 103 VAL A CA 1
ATOM 844 C C . VAL A 1 103 ? -9.246 0.137 2.295 1.00 92.31 103 VAL A C 1
ATOM 846 O O . VAL A 1 103 ? -9.543 -0.333 1.190 1.00 92.31 103 VAL A O 1
ATOM 849 N N . PRO A 1 104 ? -9.373 1.451 2.557 1.00 93.56 104 PRO A N 1
ATOM 850 C CA . PRO A 1 104 ? -10.041 2.393 1.662 1.00 93.56 104 PRO A CA 1
ATOM 851 C C . PRO A 1 104 ? -9.078 2.974 0.614 1.00 93.56 104 PRO A C 1
ATOM 853 O O . PRO A 1 104 ? -9.182 4.143 0.266 1.00 93.56 104 PRO A O 1
ATOM 856 N N . ILE A 1 105 ? -8.117 2.175 0.143 1.00 96.94 105 ILE A N 1
ATOM 857 C CA . ILE A 1 105 ? -7.124 2.590 -0.853 1.00 96.94 105 ILE A CA 1
ATOM 858 C C . ILE A 1 105 ? -7.426 1.897 -2.183 1.00 96.94 105 ILE A C 1
ATOM 860 O O . ILE A 1 105 ? -7.661 0.681 -2.230 1.00 96.94 105 ILE A O 1
ATOM 864 N N . LYS A 1 106 ? -7.384 2.667 -3.269 1.00 97.25 106 LYS A N 1
ATOM 865 C CA . LYS A 1 106 ? -7.529 2.211 -4.648 1.00 97.25 106 LYS A CA 1
ATOM 866 C C . LYS A 1 106 ? -6.457 2.844 -5.530 1.00 97.25 106 LYS A C 1
ATOM 868 O O . LYS A 1 106 ? -6.357 4.060 -5.620 1.00 97.25 106 LYS A O 1
ATOM 873 N N . LEU A 1 107 ? -5.691 2.001 -6.214 1.00 97.25 107 LEU A N 1
ATOM 874 C CA . LEU A 1 107 ? -4.622 2.422 -7.117 1.00 97.25 107 LEU A CA 1
ATOM 875 C C . LEU A 1 107 ? -5.199 2.814 -8.480 1.00 97.25 107 LEU A C 1
ATOM 877 O O . LEU A 1 107 ? -5.879 1.999 -9.117 1.00 97.25 107 LEU A O 1
ATOM 881 N N . LYS A 1 108 ? -4.932 4.047 -8.911 1.00 94.50 108 LYS A N 1
ATOM 882 C CA . LYS A 1 108 ? -5.286 4.604 -10.226 1.00 94.50 108 LYS A CA 1
ATOM 883 C C . LYS A 1 108 ? -4.019 4.775 -11.064 1.00 94.50 108 LYS A C 1
ATOM 885 O O . LYS A 1 108 ? -2.943 4.863 -10.489 1.00 94.50 108 LYS A O 1
ATOM 890 N N . GLU A 1 109 ? -4.146 4.729 -12.386 1.00 86.19 109 GLU A N 1
ATOM 891 C CA . GLU A 1 109 ? -3.040 5.001 -13.325 1.00 86.19 109 GLU A CA 1
ATOM 892 C C . GLU A 1 109 ? -3.044 6.469 -13.730 1.00 86.19 109 GLU A C 1
ATOM 894 O O . GLU A 1 109 ? -4.170 7.004 -13.856 1.00 86.19 109 GLU A O 1
#

Sequence (109 aa):
MVVKIQNYKDAFNVKKDYVECHHISRDMLLNGDNQALAKTLATLSALAEQVNKERWSGYHKLYKKLLEQLKDLDSFPFDQEDLREQLSDLDQKIKQKENITSVPIKLKE

Foldseek 3Di:
DVVLVVQLQCCVAPVVPLVVQLVSLVVCVVVVHPVLQSVLSNLVSQLQVCVQVVVVVSNVVSLVVNVVSLVPDPDHPFDSVLQVVLSVVVVVCVVVVHDDNHRSDHTHD

pLDDT: mean 94.64, std 4.48, range [70.81, 98.38]

Secondary structure (DSSP, 8-state):
-HHHHHHHHHIIIII--HHHHHHHHHHHHHTT--HHHHHHHHHHHHHHHHHHTT-HHHHHHHHHHHHHHHHT-S--SS-HHHHHHHHHHHHHHHHTT----S-------